Protein AF-A0AB39NUJ1-F1 (afdb_monomer_lite)

Secondary structure (DSSP, 8-state):
------EEEPP-EEEEETTEEEEEEEEEE-SSS-EEEEEEEEETTEEEEPPPEEE-TT-EEEEEEEEESS-TT--EEEEEEETTEEEEPPPBP-

Radius of gyration: 13.72 Å; chains: 1; bounding box: 46×18×30 Å

Organism: NCBI:txid3238626

Structure (mmCIF, N/CA/C/O backbone):
data_AF-A0AB39NUJ1-F1
#
_entry.id   AF-A0AB39NUJ1-F1
#
loop_
_atom_site.group_PDB
_atom_site.id
_atom_site.type_symbol
_atom_site.label_atom_id
_atom_site.label_alt_id
_atom_site.label_comp_id
_atom_site.label_asym_id
_atom_site.label_entity_id
_atom_site.label_seq_id
_atom_site.pdbx_PDB_ins_code
_atom_site.Cartn_x
_atom_site.Cartn_y
_atom_site.Cartn_z
_atom_site.occupancy
_atom_s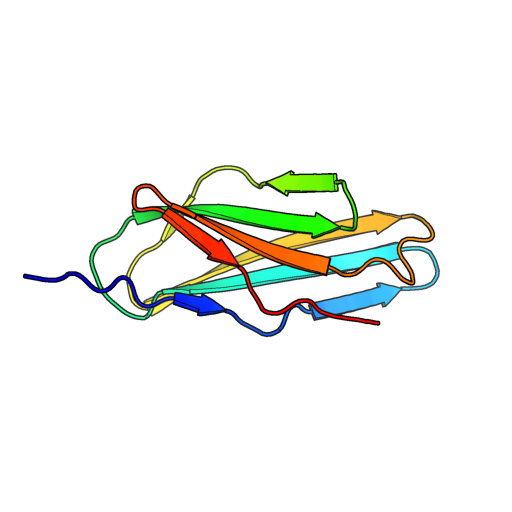ite.B_iso_or_equiv
_atom_site.auth_seq_id
_atom_site.auth_comp_id
_atom_site.auth_asym_id
_atom_site.auth_atom_id
_atom_site.pdbx_PDB_model_num
ATOM 1 N N . MET A 1 1 ? -27.355 0.236 8.575 1.00 32.12 1 MET A N 1
ATOM 2 C CA . MET A 1 1 ? -26.172 1.080 8.858 1.00 32.12 1 MET A CA 1
ATOM 3 C C . MET A 1 1 ? -25.096 0.749 7.830 1.00 32.12 1 MET A C 1
ATOM 5 O O . MET A 1 1 ? -24.446 -0.279 7.956 1.00 32.12 1 MET A O 1
ATOM 9 N N . HIS A 1 2 ? -24.963 1.547 6.767 1.00 34.22 2 HIS A N 1
ATOM 10 C CA . HIS A 1 2 ? -23.885 1.379 5.784 1.00 34.22 2 HIS A CA 1
ATOM 11 C C . HIS A 1 2 ? -22.597 1.947 6.406 1.00 34.22 2 HIS A C 1
ATOM 13 O O . HIS A 1 2 ? -22.412 3.161 6.443 1.00 34.22 2 HIS A O 1
ATOM 19 N N . LEU A 1 3 ? -21.733 1.094 6.969 1.00 36.19 3 LEU A N 1
ATOM 20 C CA . LEU A 1 3 ? -20.384 1.501 7.376 1.00 36.19 3 LEU A CA 1
ATOM 21 C C . LEU A 1 3 ? -19.545 1.702 6.109 1.00 36.19 3 LEU A C 1
ATOM 23 O O . LEU A 1 3 ? -18.814 0.810 5.683 1.00 36.19 3 LEU A O 1
ATOM 27 N N . SER A 1 4 ? -19.670 2.870 5.485 1.00 51.34 4 SER A N 1
ATOM 28 C CA . SER A 1 4 ? -18.805 3.272 4.379 1.00 51.34 4 SER A CA 1
ATOM 29 C C . SER A 1 4 ? -17.382 3.404 4.914 1.00 51.34 4 SER A C 1
ATOM 31 O O . SER A 1 4 ? -17.019 4.392 5.554 1.00 51.34 4 SER A O 1
ATOM 33 N N . VAL A 1 5 ? -16.571 2.365 4.717 1.00 57.25 5 VAL A N 1
ATOM 34 C CA . VAL A 1 5 ? -15.141 2.420 5.004 1.00 57.25 5 VAL A CA 1
ATOM 35 C C . VAL A 1 5 ? -14.518 3.361 3.977 1.00 57.25 5 VAL A C 1
ATOM 37 O O . VAL A 1 5 ? -14.170 2.960 2.871 1.00 57.25 5 VAL A O 1
ATOM 40 N N . GLN A 1 6 ? -14.431 4.639 4.337 1.00 64.44 6 GLN A N 1
ATOM 41 C CA . GLN A 1 6 ? -13.889 5.667 3.465 1.00 64.44 6 GLN A CA 1
ATOM 42 C C . GLN A 1 6 ? -12.361 5.585 3.484 1.00 64.44 6 GLN A C 1
ATOM 44 O O . GLN A 1 6 ? -11.705 5.910 4.482 1.00 64.44 6 GLN A O 1
ATOM 49 N N . TRP A 1 7 ? -11.805 5.139 2.365 1.00 65.06 7 TRP A N 1
ATOM 50 C CA . TRP A 1 7 ? -10.373 5.144 2.120 1.00 65.06 7 TRP A CA 1
ATOM 51 C C . TRP A 1 7 ? -10.003 6.345 1.274 1.00 65.06 7 TRP A C 1
ATOM 53 O O . TRP A 1 7 ? -10.628 6.618 0.250 1.00 65.06 7 TRP A O 1
ATOM 63 N N . ARG A 1 8 ? -8.957 7.049 1.691 1.00 70.69 8 ARG A N 1
ATOM 64 C CA . ARG A 1 8 ? -8.308 8.054 0.861 1.00 70.69 8 ARG A CA 1
ATOM 65 C C . ARG A 1 8 ? -6.991 7.484 0.350 1.00 70.69 8 ARG A C 1
ATOM 67 O O . ARG A 1 8 ? -6.051 7.382 1.146 1.00 70.69 8 ARG A O 1
ATOM 74 N N . PRO A 1 9 ? -6.923 7.076 -0.930 1.00 65.06 9 PRO A N 1
ATOM 75 C CA . PRO A 1 9 ? -5.645 6.768 -1.543 1.00 65.06 9 PRO A CA 1
ATOM 76 C C . PRO A 1 9 ? -4.821 8.058 -1.581 1.00 65.06 9 PRO A C 1
ATOM 78 O O . PRO A 1 9 ? -5.293 9.092 -2.058 1.00 65.06 9 PRO A O 1
ATOM 81 N N . ARG A 1 10 ? -3.606 8.024 -1.033 1.00 66.31 10 ARG A N 1
ATOM 82 C CA . ARG A 1 10 ? -2.611 9.061 -1.330 1.00 66.31 10 ARG A CA 1
ATOM 83 C C . ARG A 1 10 ? -2.108 8.834 -2.763 1.00 66.31 10 ARG A C 1
ATOM 85 O O . ARG A 1 10 ? -2.167 7.692 -3.231 1.00 66.31 10 ARG A O 1
ATOM 92 N N . PRO A 1 11 ? -1.624 9.879 -3.457 1.00 63.75 11 PRO A N 1
ATOM 93 C CA . PRO A 1 11 ? -0.917 9.690 -4.717 1.00 63.75 11 PRO A CA 1
ATOM 94 C C . PRO A 1 11 ? 0.175 8.642 -4.514 1.00 63.75 11 PRO A C 1
ATOM 96 O O . PRO A 1 11 ? 0.881 8.681 -3.506 1.00 63.75 11 PRO A O 1
ATOM 99 N N . LEU A 1 12 ? 0.264 7.677 -5.425 1.00 64.19 12 LEU A N 1
ATOM 100 C CA . LEU A 1 12 ? 1.341 6.702 -5.386 1.00 64.19 12 LEU A CA 1
ATOM 101 C C . LEU A 1 12 ? 2.650 7.448 -5.666 1.00 64.19 12 LEU A C 1
ATOM 103 O O . LEU A 1 12 ? 2.824 8.014 -6.743 1.00 64.19 12 LEU A O 1
ATOM 107 N N . GLU A 1 13 ? 3.548 7.477 -4.686 1.00 67.19 13 GLU A N 1
ATOM 108 C CA . GLU A 1 13 ? 4.832 8.158 -4.827 1.00 67.19 13 GLU A CA 1
ATOM 109 C C . GLU A 1 13 ? 5.858 7.166 -5.371 1.00 67.19 13 GLU A C 1
ATOM 111 O O . GLU A 1 13 ? 6.205 6.182 -4.708 1.00 67.19 13 GLU A O 1
ATOM 116 N N . VAL A 1 14 ? 6.324 7.427 -6.595 1.00 67.44 14 VAL A N 1
ATOM 117 C CA . VAL A 1 14 ? 7.379 6.658 -7.257 1.00 67.44 14 VAL A CA 1
ATOM 118 C C . VAL A 1 14 ? 8.639 7.515 -7.311 1.00 67.44 14 VAL A C 1
ATOM 120 O O . VAL A 1 14 ? 8.779 8.387 -8.166 1.00 67.44 14 VAL A O 1
ATOM 123 N N . VAL A 1 15 ? 9.560 7.292 -6.372 1.00 70.00 15 VAL A N 1
ATOM 124 C CA . VAL A 1 15 ? 10.806 8.071 -6.278 1.00 70.00 15 VAL A CA 1
ATOM 125 C C . VAL A 1 15 ? 11.956 7.283 -6.892 1.00 70.00 15 VAL A C 1
ATOM 127 O O . VAL A 1 15 ? 12.279 6.182 -6.438 1.00 70.00 15 VAL A O 1
ATOM 130 N N . ARG A 1 16 ? 12.605 7.868 -7.904 1.00 68.06 16 ARG A N 1
ATOM 131 C CA . ARG A 1 16 ? 13.815 7.315 -8.525 1.00 68.06 16 ARG A CA 1
ATOM 132 C C . ARG A 1 16 ? 15.054 7.682 -7.714 1.00 68.06 16 ARG A C 1
ATOM 134 O O . ARG A 1 16 ? 15.224 8.831 -7.317 1.00 68.06 16 ARG A O 1
ATOM 141 N N . ASN A 1 17 ? 15.967 6.734 -7.568 1.00 62.22 17 ASN A N 1
ATOM 142 C CA . ASN A 1 17 ? 17.334 6.986 -7.135 1.00 62.22 17 ASN A CA 1
ATOM 143 C C . ASN A 1 17 ? 18.295 6.123 -7.960 1.00 62.22 17 ASN A C 1
ATOM 145 O O . ASN A 1 17 ? 18.435 4.959 -7.618 1.00 62.22 17 ASN A O 1
ATOM 149 N N . ARG A 1 18 ? 18.900 6.694 -9.022 1.00 63.78 18 ARG A N 1
ATOM 150 C CA . ARG A 1 18 ? 19.911 6.184 -9.998 1.00 63.78 18 ARG A CA 1
ATOM 151 C C . ARG A 1 18 ? 19.885 4.703 -10.440 1.00 63.78 18 ARG A C 1
ATOM 153 O O . ARG A 1 18 ? 20.072 4.448 -11.619 1.00 63.78 18 ARG A O 1
ATOM 160 N N . THR A 1 19 ? 19.671 3.749 -9.547 1.00 68.00 19 THR A N 1
ATOM 161 C CA . THR A 1 19 ? 19.593 2.294 -9.764 1.00 68.00 19 THR A CA 1
ATOM 162 C C . THR A 1 19 ? 18.377 1.643 -9.089 1.00 68.00 19 THR A C 1
ATOM 164 O O . THR A 1 19 ? 18.184 0.431 -9.191 1.00 68.00 19 THR A O 1
ATOM 167 N N . SER A 1 20 ? 17.554 2.421 -8.381 1.00 69.44 20 SER A N 1
ATOM 168 C CA . SER A 1 20 ? 16.445 1.929 -7.576 1.00 69.44 20 SER A CA 1
ATOM 169 C C . SER A 1 20 ? 15.202 2.813 -7.668 1.00 69.44 20 SER A C 1
ATOM 171 O O . SER A 1 20 ? 15.280 4.040 -7.737 1.00 69.44 20 SER A O 1
ATOM 173 N N . THR A 1 21 ? 14.042 2.169 -7.648 1.00 75.69 21 THR A N 1
ATOM 174 C CA . THR A 1 21 ? 12.714 2.774 -7.657 1.00 75.69 21 THR A CA 1
ATOM 175 C C . THR A 1 21 ? 12.038 2.483 -6.324 1.00 75.69 21 THR A C 1
ATOM 177 O O . THR A 1 21 ? 11.881 1.325 -5.938 1.00 75.69 21 THR A O 1
ATOM 180 N N . ASN A 1 22 ? 11.631 3.529 -5.611 1.00 78.88 22 ASN A N 1
ATOM 181 C CA . ASN A 1 22 ? 10.819 3.399 -4.408 1.00 78.88 22 ASN A CA 1
ATOM 182 C C . ASN A 1 22 ? 9.353 3.530 -4.787 1.00 78.88 22 ASN A C 1
ATOM 184 O O . ASN A 1 22 ? 8.947 4.584 -5.263 1.00 78.88 22 ASN A O 1
ATOM 188 N N . ILE A 1 23 ? 8.575 2.478 -4.561 1.00 78.94 23 ILE A N 1
ATOM 189 C CA . ILE A 1 23 ? 7.124 2.483 -4.745 1.00 78.94 23 ILE A CA 1
ATOM 190 C C . ILE A 1 23 ? 6.510 2.643 -3.362 1.00 78.94 23 ILE A C 1
ATOM 192 O O . ILE A 1 23 ? 6.691 1.770 -2.514 1.00 78.94 23 ILE A O 1
ATOM 196 N N . THR A 1 24 ? 5.801 3.739 -3.121 1.00 81.88 24 THR A N 1
ATOM 197 C CA . THR A 1 24 ? 5.183 4.024 -1.822 1.00 81.88 24 THR A CA 1
ATOM 198 C C . THR A 1 24 ? 3.674 4.027 -1.957 1.00 81.88 24 THR A C 1
ATOM 200 O O . THR A 1 24 ? 3.101 4.887 -2.618 1.00 81.88 24 THR A O 1
ATOM 203 N N . THR A 1 25 ? 3.019 3.057 -1.320 1.00 82.62 25 THR A N 1
ATOM 204 C CA . THR A 1 25 ? 1.558 2.962 -1.288 1.00 82.62 25 THR A CA 1
ATOM 205 C C . THR A 1 25 ? 1.042 3.332 0.089 1.00 82.62 25 THR A C 1
ATOM 207 O O . THR A 1 25 ? 1.309 2.620 1.059 1.00 82.62 25 THR A O 1
ATOM 210 N N . ASN A 1 26 ? 0.248 4.400 0.160 1.00 83.31 26 ASN A N 1
ATOM 211 C CA . ASN A 1 26 ? -0.305 4.912 1.408 1.00 83.31 26 ASN A CA 1
ATOM 212 C C . ASN A 1 26 ? -1.824 5.057 1.328 1.00 83.31 26 ASN A C 1
ATOM 214 O O . ASN A 1 26 ? -2.365 5.686 0.418 1.00 83.31 26 ASN A O 1
ATOM 218 N N . TYR A 1 27 ? -2.499 4.534 2.348 1.00 82.25 27 TYR A N 1
ATOM 219 C CA . TYR A 1 27 ? -3.937 4.662 2.520 1.00 82.25 27 TYR A CA 1
ATOM 220 C C . TYR A 1 27 ? -4.254 5.269 3.878 1.00 82.25 27 TYR A C 1
ATOM 222 O O . TYR A 1 27 ? -3.757 4.836 4.924 1.00 82.25 27 TYR A O 1
ATOM 230 N N . SER A 1 28 ? -5.117 6.275 3.851 1.00 84.19 28 SER A N 1
ATOM 231 C CA . SER A 1 28 ? -5.673 6.888 5.050 1.00 84.19 28 SER A CA 1
ATOM 232 C C . SER A 1 28 ? -7.101 6.399 5.247 1.00 84.19 28 SER A C 1
ATOM 234 O O . SER A 1 28 ? -7.914 6.449 4.320 1.00 84.19 28 SER A O 1
ATOM 236 N N . LYS A 1 29 ? -7.415 5.946 6.459 1.00 83.00 29 LYS A N 1
ATOM 237 C CA . LYS A 1 29 ? -8.776 5.587 6.856 1.00 83.00 29 LYS A CA 1
ATOM 238 C C . LYS A 1 29 ? -9.399 6.779 7.563 1.00 83.00 29 LYS A C 1
ATOM 240 O O . LYS A 1 29 ? -8.903 7.190 8.605 1.00 83.00 29 LYS A O 1
ATOM 245 N N . THR A 1 30 ? -10.473 7.341 7.019 1.00 81.75 30 THR A N 1
ATOM 246 C CA . THR A 1 30 ? -11.095 8.552 7.589 1.00 81.75 30 THR A CA 1
ATOM 247 C C . THR A 1 30 ? -12.352 8.269 8.414 1.00 81.75 30 THR A C 1
ATOM 249 O O . THR A 1 30 ? -12.893 9.195 9.006 1.00 81.75 30 THR A O 1
ATOM 252 N N . GLY A 1 31 ? -12.826 7.017 8.464 1.00 79.31 31 GLY A N 1
ATOM 253 C CA . GLY A 1 31 ? -14.029 6.643 9.215 1.00 79.31 31 GLY A CA 1
ATOM 254 C C . GLY A 1 31 ? -14.204 5.136 9.442 1.00 79.31 31 GLY A C 1
ATOM 255 O O . GLY A 1 31 ? -13.544 4.306 8.804 1.00 79.31 31 GLY A O 1
ATOM 256 N N . GLY A 1 32 ? -15.128 4.788 10.344 1.00 80.69 32 GLY A N 1
ATOM 257 C CA . GLY A 1 32 ? -15.538 3.416 10.683 1.00 80.69 32 GLY A CA 1
ATOM 258 C C . GLY A 1 32 ? -14.636 2.694 11.695 1.00 80.69 32 GLY A C 1
ATOM 259 O O . GLY A 1 32 ? -13.640 3.240 12.163 1.00 80.69 32 GLY A O 1
ATOM 260 N N . SER A 1 33 ? -14.973 1.442 12.015 1.00 82.81 33 SER A N 1
ATOM 261 C CA . SER A 1 33 ? -14.239 0.614 12.988 1.00 82.81 33 SER A CA 1
ATOM 262 C C . SER A 1 33 ? -12.832 0.236 12.520 1.00 82.81 33 SER A C 1
ATOM 264 O O . SER A 1 33 ? -12.555 0.215 11.316 1.00 82.81 33 SER A O 1
ATOM 266 N N . THR A 1 34 ? -11.954 -0.096 13.471 1.00 84.94 34 THR A N 1
ATOM 267 C CA . THR A 1 34 ? -10.631 -0.674 13.199 1.00 84.94 34 THR A CA 1
ATOM 268 C C . THR A 1 34 ? -10.767 -1.951 12.378 1.00 84.94 34 THR A C 1
ATOM 270 O O . THR A 1 34 ? -11.561 -2.826 12.712 1.00 84.94 34 THR A O 1
ATOM 273 N N . VAL A 1 35 ? -9.986 -2.054 11.305 1.00 85.44 35 VAL A N 1
ATOM 274 C CA . VAL A 1 35 ? -9.974 -3.222 10.415 1.00 85.44 35 VAL A CA 1
ATOM 275 C C . VAL A 1 35 ? -8.545 -3.684 10.169 1.00 85.44 35 VAL A C 1
ATOM 277 O O . VAL A 1 35 ? -7.617 -2.874 10.163 1.00 85.44 35 VAL A O 1
ATOM 280 N N . SER A 1 36 ? -8.370 -4.983 9.939 1.00 88.75 36 SER A N 1
ATOM 281 C CA . SER A 1 36 ? -7.108 -5.530 9.443 1.00 88.75 36 SER A CA 1
ATOM 282 C C . SER A 1 36 ? -7.060 -5.420 7.926 1.00 88.75 36 SER A C 1
ATOM 284 O O . SER A 1 36 ? -7.969 -5.869 7.222 1.00 88.75 36 SER A O 1
ATOM 286 N N . VAL A 1 37 ? -5.996 -4.801 7.430 1.00 87.88 37 VAL A N 1
ATOM 287 C CA . VAL A 1 37 ? -5.771 -4.549 6.008 1.00 87.88 37 VAL A CA 1
ATOM 288 C C . VAL A 1 37 ? -4.341 -4.901 5.638 1.00 87.88 37 VAL A C 1
ATOM 290 O O . VAL A 1 37 ? -3.464 -4.954 6.495 1.00 87.88 37 VAL A O 1
ATOM 293 N N . ARG A 1 38 ? -4.087 -5.106 4.354 1.00 90.94 38 ARG A N 1
ATOM 294 C CA . ARG A 1 38 ? -2.739 -5.167 3.788 1.00 90.94 38 A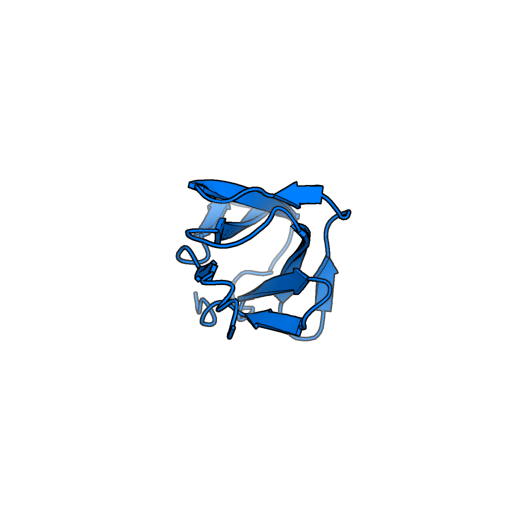RG A CA 1
ATOM 295 C C . ARG A 1 38 ? -2.664 -4.221 2.606 1.00 90.94 38 ARG A C 1
ATOM 297 O O . ARG A 1 38 ? -3.633 -4.092 1.856 1.00 90.94 38 ARG A O 1
ATOM 304 N N . VAL A 1 39 ? -1.520 -3.571 2.440 1.00 89.25 39 VAL A N 1
ATOM 305 C CA . VAL A 1 39 ? -1.257 -2.760 1.250 1.00 89.25 39 VAL A CA 1
ATOM 306 C C . VAL A 1 39 ? -0.352 -3.523 0.311 1.00 89.25 39 VAL A C 1
ATOM 308 O O . VAL A 1 39 ? 0.430 -4.369 0.729 1.00 89.25 39 VAL A O 1
ATOM 311 N N . GLY A 1 40 ? -0.458 -3.237 -0.967 1.00 87.75 40 GLY A N 1
ATOM 312 C CA . GLY A 1 40 ? 0.393 -3.804 -1.987 1.00 87.75 40 GLY A CA 1
ATOM 313 C C . GLY A 1 40 ? 0.589 -2.822 -3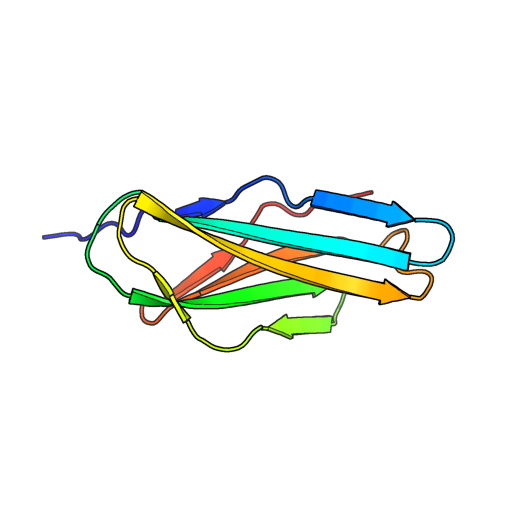.116 1.00 87.75 40 GLY A C 1
ATOM 314 O O . GLY A 1 40 ? 0.029 -1.729 -3.107 1.00 87.75 40 GLY A O 1
ATOM 315 N N . TYR A 1 41 ? 1.356 -3.242 -4.102 1.00 85.19 41 TYR A N 1
ATOM 316 C CA . TYR A 1 41 ? 1.446 -2.550 -5.370 1.00 85.19 41 TYR A CA 1
ATOM 317 C C . TYR A 1 41 ? 1.383 -3.574 -6.504 1.00 85.19 41 TYR A C 1
ATOM 319 O O . TYR A 1 41 ? 1.907 -4.686 -6.393 1.00 85.19 41 TYR A O 1
ATOM 327 N N . GLY A 1 42 ? 0.714 -3.193 -7.584 1.00 84.50 42 GLY A N 1
ATOM 328 C CA . GLY A 1 42 ? 0.813 -3.826 -8.889 1.00 84.50 42 GLY A CA 1
ATOM 329 C C . GLY A 1 42 ? 1.866 -3.100 -9.718 1.00 84.50 42 GLY A C 1
ATOM 330 O O . GLY A 1 42 ? 1.926 -1.873 -9.678 1.00 84.50 42 GLY A O 1
ATOM 331 N N . LEU A 1 43 ? 2.698 -3.847 -10.434 1.00 79.44 43 LEU A N 1
ATOM 332 C CA . LEU A 1 43 ? 3.738 -3.358 -11.333 1.00 79.44 43 LEU A CA 1
ATOM 333 C C . LEU A 1 43 ? 3.729 -4.246 -12.581 1.00 79.44 43 LEU A C 1
ATOM 335 O O . LEU A 1 43 ? 4.234 -5.372 -12.553 1.00 79.44 43 LEU A O 1
ATOM 339 N N . GLY A 1 44 ? 3.083 -3.776 -13.650 1.00 77.12 44 GLY A N 1
ATOM 340 C CA . GLY A 1 44 ? 2.794 -4.620 -14.813 1.00 77.12 44 GLY A CA 1
ATOM 341 C C . GLY A 1 44 ? 1.959 -5.849 -14.421 1.00 77.12 44 GLY A C 1
ATOM 342 O O . GLY A 1 44 ? 0.857 -5.708 -13.898 1.00 77.12 44 GLY A O 1
ATOM 343 N N . SER A 1 45 ? 2.492 -7.054 -14.640 1.00 72.94 45 SER A N 1
ATOM 344 C CA . SER A 1 45 ? 1.857 -8.333 -14.270 1.00 72.94 45 SER A CA 1
ATOM 345 C C . SER A 1 45 ? 2.163 -8.805 -12.841 1.00 72.94 45 SER A C 1
ATOM 347 O O . SER A 1 45 ? 1.575 -9.780 -12.374 1.00 72.94 45 SER A O 1
ATOM 349 N N . SER A 1 46 ? 3.076 -8.139 -12.128 1.00 80.50 46 SER A N 1
ATOM 350 C CA . SER A 1 46 ? 3.473 -8.534 -10.775 1.00 80.50 46 SER A CA 1
ATOM 351 C C . SER A 1 46 ? 2.680 -7.774 -9.723 1.00 80.50 46 SER A C 1
ATOM 353 O O . SER A 1 46 ? 2.650 -6.548 -9.728 1.00 80.50 46 SER A O 1
ATOM 355 N N . THR A 1 47 ? 2.093 -8.496 -8.771 1.00 86.12 47 THR A N 1
ATOM 356 C CA . THR A 1 47 ? 1.438 -7.905 -7.601 1.00 86.12 47 THR A CA 1
ATOM 357 C C . THR A 1 47 ? 2.141 -8.357 -6.332 1.00 86.12 47 THR A C 1
ATOM 359 O O . THR A 1 47 ? 2.308 -9.552 -6.102 1.00 86.12 47 THR A O 1
ATOM 362 N N . VAL A 1 48 ? 2.536 -7.405 -5.489 1.00 87.12 48 VAL A N 1
ATOM 363 C CA . VAL A 1 48 ? 3.194 -7.687 -4.209 1.00 87.12 48 VAL A CA 1
ATOM 364 C C . VAL A 1 48 ? 2.398 -7.047 -3.088 1.00 87.12 48 VAL A C 1
ATOM 366 O O . VAL A 1 48 ? 2.149 -5.845 -3.108 1.00 87.12 48 VAL A O 1
ATOM 369 N N . TYR A 1 49 ? 2.038 -7.848 -2.088 1.00 88.56 49 TYR A N 1
ATOM 370 C CA . TYR A 1 49 ? 1.362 -7.391 -0.877 1.00 88.56 49 TYR A CA 1
ATOM 371 C C . TYR A 1 49 ? 2.299 -7.407 0.332 1.00 88.56 49 TYR A C 1
ATOM 373 O O . TYR A 1 49 ? 3.219 -8.218 0.429 1.00 88.56 49 TYR A O 1
ATOM 381 N N . SER A 1 50 ? 2.040 -6.511 1.278 1.00 88.94 50 SER A N 1
ATOM 382 C CA . SER A 1 50 ? 2.615 -6.528 2.614 1.00 88.94 50 SER A CA 1
ATOM 383 C C . SER A 1 50 ? 1.920 -7.558 3.504 1.00 88.94 50 SER A C 1
ATOM 385 O O . SER A 1 50 ? 0.866 -8.105 3.171 1.00 88.94 50 SER A O 1
ATOM 387 N N . SER A 1 51 ? 2.471 -7.745 4.703 1.00 89.44 51 SER A N 1
ATOM 388 C CA . SER A 1 51 ? 1.742 -8.356 5.809 1.00 89.44 51 SER A CA 1
ATOM 389 C C . SER A 1 51 ? 0.479 -7.559 6.154 1.00 89.44 51 SER A C 1
ATOM 391 O O . SER A 1 51 ? 0.377 -6.359 5.864 1.00 89.44 51 SER A O 1
ATOM 393 N N . TYR A 1 52 ? -0.478 -8.240 6.782 1.00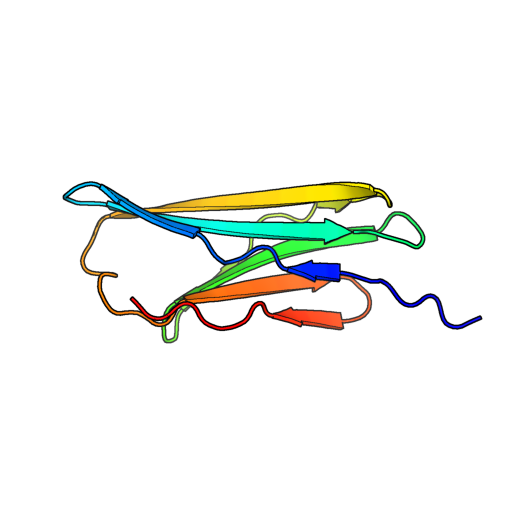 88.44 52 TYR A N 1
ATOM 394 C CA . TYR A 1 52 ? -1.647 -7.595 7.364 1.00 88.44 52 TYR A CA 1
ATOM 395 C C . TYR A 1 52 ? -1.248 -6.741 8.569 1.00 88.44 52 TYR A C 1
ATOM 397 O O . TYR A 1 52 ? -0.379 -7.107 9.358 1.00 88.44 52 TYR A O 1
ATOM 405 N N . PHE A 1 53 ? -1.921 -5.611 8.725 1.00 88.69 53 PHE A N 1
ATOM 406 C CA . PHE A 1 53 ? -1.818 -4.729 9.874 1.00 88.69 53 PHE A CA 1
ATOM 407 C C . PHE A 1 53 ? -3.185 -4.128 10.196 1.00 88.69 53 PHE A C 1
ATOM 409 O O . PHE A 1 53 ? -4.043 -3.963 9.328 1.00 88.69 53 PHE A O 1
ATOM 416 N N . SER A 1 54 ? -3.386 -3.780 11.461 1.00 89.06 54 SER A N 1
ATOM 417 C CA . SER A 1 54 ? -4.612 -3.128 11.916 1.00 89.06 54 SER A CA 1
ATOM 418 C C . SER A 1 54 ? -4.525 -1.618 11.709 1.00 89.06 54 SER A C 1
ATOM 420 O O . SER A 1 54 ? -3.501 -0.996 12.008 1.00 89.06 54 SER A O 1
ATOM 422 N N . ILE A 1 55 ? -5.602 -1.023 11.201 1.00 85.62 55 ILE A N 1
ATOM 423 C CA . ILE A 1 55 ? -5.717 0.423 11.012 1.00 85.62 55 ILE A CA 1
ATOM 424 C C . ILE A 1 55 ? -7.053 0.932 11.554 1.00 85.62 55 ILE A C 1
ATOM 426 O O . ILE A 1 55 ? -8.129 0.445 11.189 1.00 85.62 55 ILE A O 1
ATOM 430 N N . ALA A 1 56 ? -6.967 1.912 12.450 1.00 86.62 56 ALA A N 1
ATOM 431 C CA . ALA A 1 56 ? -8.114 2.591 13.040 1.00 86.62 56 ALA A CA 1
ATOM 432 C C . ALA A 1 56 ? -8.542 3.815 12.210 1.00 86.62 56 ALA A C 1
ATOM 434 O O . ALA A 1 56 ? -7.817 4.273 11.324 1.00 86.62 56 ALA A O 1
ATOM 435 N N . SER A 1 57 ? -9.725 4.360 12.500 1.00 85.19 57 SER A N 1
ATOM 436 C CA . SER A 1 57 ? -10.151 5.646 11.932 1.00 85.19 57 SER A CA 1
ATOM 437 C C . SER A 1 57 ? -9.161 6.764 12.285 1.00 85.19 57 SER A C 1
ATOM 439 O O . SER A 1 57 ? -8.648 6.813 13.399 1.00 85.19 57 SER A O 1
ATOM 441 N N . GLY A 1 58 ? -8.872 7.646 11.330 1.00 84.19 58 GLY A N 1
ATOM 442 C CA . GLY A 1 58 ? -7.898 8.734 11.453 1.00 84.19 58 GLY A CA 1
AT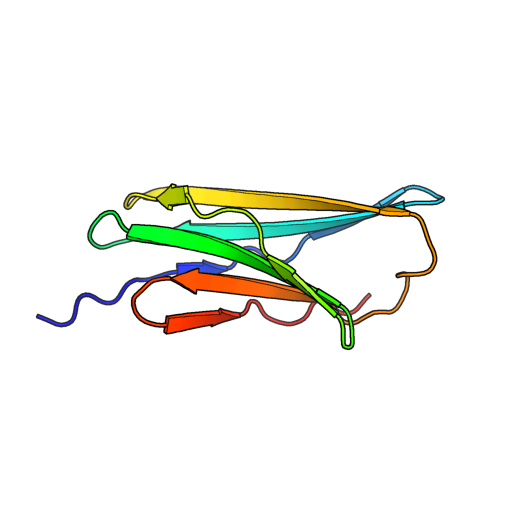OM 443 C C . GLY A 1 58 ? -6.447 8.309 11.214 1.00 84.19 58 GLY A C 1
ATOM 444 O O . GLY A 1 58 ? -5.573 9.165 11.087 1.00 84.19 58 GLY A O 1
ATOM 445 N N . GLN A 1 59 ? -6.163 7.008 11.107 1.00 86.25 59 GLN A N 1
ATOM 446 C CA . GLN A 1 59 ? -4.807 6.534 10.863 1.00 86.25 59 GLN A CA 1
ATOM 447 C C . GLN A 1 59 ? -4.481 6.465 9.373 1.00 86.25 59 GLN A C 1
ATOM 449 O O . GLN A 1 59 ? -5.319 6.175 8.517 1.00 86.25 59 GLN A O 1
ATOM 454 N N . THR A 1 60 ? -3.205 6.697 9.078 1.00 86.19 60 THR A N 1
ATOM 455 C CA . THR A 1 60 ? -2.615 6.447 7.765 1.00 86.19 60 THR A CA 1
ATOM 456 C C . THR A 1 60 ? -1.608 5.326 7.903 1.00 86.19 60 THR A C 1
ATOM 458 O O . THR A 1 60 ? -0.758 5.349 8.795 1.00 86.19 60 THR A O 1
ATOM 461 N N . LYS A 1 61 ? -1.707 4.337 7.023 1.00 86.31 61 LYS A N 1
ATOM 462 C CA . LYS A 1 61 ? -0.731 3.260 6.922 1.00 86.31 61 LYS A CA 1
ATOM 463 C C . LYS A 1 61 ? -0.329 3.107 5.470 1.00 86.31 61 LYS A C 1
ATOM 465 O O . LYS A 1 61 ? -1.134 3.273 4.556 1.00 86.31 61 LYS A O 1
ATOM 470 N N . GLY A 1 62 ? 0.934 2.793 5.277 1.00 85.06 62 GLY A N 1
ATOM 471 C CA . GLY A 1 62 ? 1.494 2.580 3.967 1.00 85.06 62 GLY A CA 1
ATOM 472 C C . GLY A 1 62 ? 2.754 1.755 4.057 1.00 85.06 62 GLY A C 1
ATOM 473 O O . GLY A 1 62 ? 3.258 1.468 5.147 1.00 85.06 62 GLY A O 1
ATOM 474 N N . LYS A 1 63 ? 3.238 1.352 2.895 1.00 86.75 63 LYS A N 1
ATOM 475 C CA . LYS A 1 63 ? 4.471 0.598 2.763 1.00 86.75 63 LYS A CA 1
ATOM 476 C C . LYS A 1 63 ? 5.233 1.144 1.570 1.00 86.75 63 LYS A C 1
ATOM 478 O O . LYS A 1 63 ? 4.643 1.469 0.541 1.00 86.75 63 LYS A O 1
ATOM 483 N N . THR A 1 64 ? 6.542 1.218 1.746 1.00 84.38 64 THR A N 1
ATOM 484 C CA . THR A 1 64 ? 7.480 1.543 0.682 1.00 84.38 64 THR A CA 1
ATOM 485 C C . THR A 1 64 ? 8.251 0.289 0.321 1.00 84.38 64 THR A C 1
ATOM 487 O O . THR A 1 64 ? 8.736 -0.430 1.201 1.00 84.38 64 THR A O 1
ATOM 490 N N . TRP A 1 65 ? 8.353 0.026 -0.974 1.00 83.69 65 TRP A N 1
ATOM 491 C CA . TRP A 1 65 ? 9.170 -1.041 -1.527 1.00 83.69 65 TRP A CA 1
ATOM 492 C C . TRP A 1 65 ? 10.286 -0.432 -2.351 1.00 83.69 65 TRP A C 1
ATOM 494 O O . TRP A 1 65 ? 10.036 0.386 -3.231 1.00 83.69 65 TRP A O 1
ATOM 504 N N . ASN A 1 66 ? 11.510 -0.864 -2.069 1.00 82.81 66 ASN A N 1
ATOM 505 C CA . ASN A 1 66 ? 12.674 -0.510 -2.856 1.00 82.81 66 ASN A CA 1
ATOM 506 C C . ASN A 1 66 ? 12.898 -1.587 -3.925 1.00 82.81 66 ASN A C 1
ATOM 508 O O . ASN A 1 66 ? 13.017 -2.771 -3.601 1.00 82.81 66 ASN A O 1
ATOM 512 N N . LYS A 1 67 ? 12.903 -1.188 -5.195 1.00 75.06 67 LYS A N 1
ATOM 513 C CA . LYS A 1 67 ? 13.109 -2.073 -6.340 1.00 75.06 67 LYS A CA 1
ATOM 514 C C . LYS A 1 67 ? 14.308 -1.620 -7.147 1.00 75.06 67 LYS A C 1
ATOM 516 O O . LYS A 1 67 ? 14.261 -0.587 -7.802 1.00 75.06 67 LYS A O 1
ATOM 521 N N . THR A 1 68 ? 15.364 -2.417 -7.117 1.00 68.81 68 THR A N 1
ATOM 522 C CA . THR A 1 68 ? 16.554 -2.251 -7.950 1.00 68.81 68 THR A CA 1
ATOM 523 C C . THR A 1 68 ? 16.321 -2.858 -9.338 1.00 68.81 68 THR A C 1
ATOM 525 O O . THR A 1 68 ? 15.909 -4.013 -9.436 1.00 68.81 68 THR A O 1
ATOM 528 N N . GLY A 1 69 ? 16.537 -2.076 -10.403 1.00 64.88 69 GLY A N 1
ATOM 529 C CA . GLY A 1 69 ? 16.346 -2.486 -11.809 1.00 64.88 69 GLY A CA 1
ATOM 530 C C . GLY A 1 69 ? 15.498 -1.521 -12.657 1.00 64.88 69 GLY A C 1
ATOM 531 O O . GLY A 1 69 ? 14.961 -0.539 -12.140 1.00 64.88 69 GLY A O 1
ATOM 532 N N . ASP A 1 70 ? 15.358 -1.822 -13.955 1.00 59.62 70 ASP A N 1
ATOM 533 C CA . ASP A 1 70 ? 14.614 -1.045 -14.969 1.00 59.62 70 ASP A CA 1
ATOM 534 C C . ASP A 1 70 ? 13.084 -1.151 -14.833 1.00 59.62 70 ASP A C 1
ATOM 536 O O . ASP A 1 70 ? 12.350 -1.459 -15.768 1.00 59.62 70 ASP A O 1
ATOM 540 N N . TYR A 1 71 ? 12.555 -0.825 -13.656 1.00 63.69 71 TYR A N 1
ATOM 541 C CA . TYR A 1 71 ? 11.110 -0.649 -13.451 1.00 63.69 71 TYR A CA 1
ATOM 542 C C . TYR A 1 71 ? 10.613 0.733 -13.923 1.00 63.69 71 TYR A C 1
ATOM 544 O O . TYR A 1 71 ? 9.507 1.153 -13.589 1.00 63.69 71 TYR A O 1
ATOM 552 N N . TYR A 1 72 ? 11.446 1.417 -14.719 1.00 53.41 72 TYR A N 1
ATOM 553 C CA . TYR A 1 72 ? 11.378 2.816 -15.143 1.00 53.41 72 TYR A CA 1
ATOM 554 C C . TYR A 1 72 ? 10.057 3.209 -15.818 1.00 53.41 72 TYR A C 1
ATOM 556 O O . TYR A 1 72 ? 9.644 4.351 -15.644 1.00 53.41 72 TYR A O 1
ATOM 564 N N . CYS A 1 73 ? 9.379 2.266 -16.493 1.00 56.97 73 CYS A N 1
ATOM 565 C CA . CYS A 1 73 ? 8.128 2.510 -17.227 1.00 56.97 73 CYS A CA 1
ATOM 566 C C . CYS A 1 73 ? 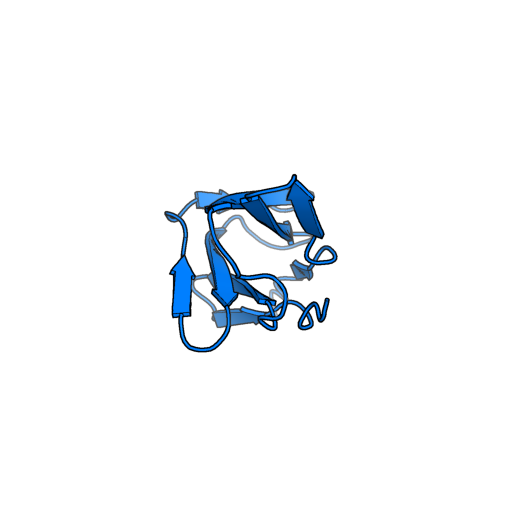6.945 1.608 -16.866 1.00 56.97 73 CYS A C 1
ATOM 568 O O . CYS A 1 73 ? 5.976 1.502 -17.617 1.00 56.97 73 CYS A O 1
ATOM 570 N N . SER A 1 74 ? 7.007 0.917 -15.731 1.00 64.00 74 SER A N 1
ATOM 571 C CA . SER A 1 74 ? 5.896 0.055 -15.338 1.00 64.00 74 SER A CA 1
ATOM 572 C C . SER A 1 74 ? 4.796 0.880 -14.677 1.00 64.00 74 SER A C 1
ATOM 574 O O . SER A 1 74 ? 5.020 1.497 -13.636 1.00 64.00 74 SER A O 1
ATOM 576 N N . SER A 1 75 ? 3.594 0.858 -15.258 1.00 69.81 75 SER A N 1
ATOM 577 C CA . SER A 1 75 ? 2.383 1.371 -14.618 1.00 69.81 75 SER A CA 1
ATOM 578 C C . SER A 1 75 ? 2.261 0.730 -13.243 1.00 69.81 75 SER A C 1
ATOM 580 O O . SER A 1 75 ? 2.170 -0.497 -13.114 1.00 69.81 75 SER A O 1
ATOM 582 N N . SER A 1 76 ? 2.304 1.568 -12.213 1.00 75.50 76 SER A N 1
ATOM 583 C CA . SER A 1 76 ? 2.249 1.111 -10.834 1.00 75.50 76 SER A CA 1
ATOM 584 C C . SER A 1 76 ? 0.917 1.502 -10.219 1.00 75.50 76 SER A C 1
ATOM 586 O O . SER A 1 76 ? 0.417 2.607 -10.412 1.00 75.50 76 SER A O 1
ATOM 588 N N . THR A 1 77 ? 0.289 0.559 -9.528 1.00 84.25 77 THR A N 1
ATOM 589 C CA . THR A 1 77 ? -1.031 0.751 -8.920 1.00 84.25 77 THR A CA 1
ATOM 590 C C . THR A 1 77 ? -0.940 0.352 -7.464 1.00 84.25 77 THR A C 1
ATOM 592 O O . THR A 1 77 ? -0.627 -0.797 -7.169 1.00 84.25 77 THR A O 1
ATOM 595 N N . GLY A 1 78 ? -1.204 1.271 -6.542 1.00 84.50 78 GLY A N 1
ATOM 596 C CA . GLY A 1 78 ? -1.330 0.926 -5.135 1.00 84.50 78 GLY A CA 1
ATOM 597 C C . GLY A 1 78 ? -2.577 0.074 -4.920 1.00 84.50 78 GLY A C 1
ATOM 598 O O . GLY A 1 78 ? -3.622 0.310 -5.527 1.00 84.50 78 GLY A O 1
ATOM 599 N N . LEU A 1 79 ? -2.461 -0.940 -4.074 1.00 87.19 79 LEU A N 1
ATOM 600 C CA . LEU A 1 79 ? -3.528 -1.876 -3.751 1.00 87.19 79 LEU A CA 1
ATOM 601 C C . LEU A 1 79 ? -3.753 -1.863 -2.243 1.00 87.19 79 LEU A C 1
ATOM 603 O O . LEU A 1 79 ? -2.808 -1.871 -1.457 1.00 87.19 79 LEU A O 1
ATOM 607 N N . LEU A 1 80 ? -5.008 -1.909 -1.831 1.00 87.69 80 LEU A N 1
ATOM 608 C CA . LEU A 1 80 ? -5.422 -2.092 -0.451 1.00 87.69 80 LEU A CA 1
ATOM 609 C C . LEU A 1 80 ? -6.405 -3.245 -0.408 1.00 87.69 80 LEU A C 1
ATOM 611 O O . LEU A 1 80 ? -7.464 -3.186 -1.021 1.00 87.69 80 LEU A O 1
ATOM 615 N N . ASN A 1 81 ? -6.083 -4.274 0.357 1.00 88.31 81 ASN A N 1
ATOM 616 C CA . ASN A 1 81 ? -6.977 -5.394 0.581 1.00 88.31 81 ASN A CA 1
ATOM 617 C C . ASN A 1 81 ? -7.397 -5.414 2.051 1.00 88.31 81 ASN A C 1
ATOM 619 O O . ASN A 1 81 ? -6.556 -5.364 2.950 1.00 88.31 81 ASN A O 1
ATOM 623 N N . TYR A 1 82 ? -8.702 -5.465 2.288 1.00 85.81 82 TYR A N 1
ATOM 624 C CA . TYR A 1 82 ? -9.307 -5.537 3.613 1.00 85.81 82 TYR A CA 1
ATOM 625 C C . TYR A 1 82 ? -10.441 -6.566 3.596 1.00 85.81 82 TYR A C 1
ATOM 627 O O . TYR A 1 82 ? -10.882 -6.991 2.534 1.00 85.81 82 TYR A O 1
ATOM 635 N N . SER A 1 83 ? -10.925 -6.969 4.772 1.00 80.12 83 SER A N 1
ATOM 636 C CA . SER A 1 83 ? -11.948 -8.026 4.888 1.00 80.12 83 SER A CA 1
ATOM 637 C C . SER A 1 83 ? -13.207 -7.777 4.032 1.00 80.12 83 SER A C 1
ATOM 639 O O . SER A 1 83 ? -13.802 -8.711 3.512 1.00 80.12 83 SER A O 1
ATOM 641 N N . GLY A 1 84 ? -13.583 -6.509 3.829 1.00 76.88 84 GLY A N 1
ATOM 642 C CA . GLY A 1 84 ? -14.767 -6.130 3.054 1.00 76.88 84 GLY A CA 1
ATOM 643 C C . GLY A 1 84 ? -14.524 -5.836 1.571 1.00 76.88 84 GLY A C 1
ATOM 644 O O . GLY A 1 84 ? -15.453 -5.366 0.922 1.00 76.88 84 GLY A O 1
ATOM 645 N N . GLY A 1 85 ? -13.309 -6.036 1.042 1.00 81.81 85 GLY A N 1
ATOM 646 C CA . GLY A 1 85 ? -13.026 -5.827 -0.379 1.00 81.81 85 GLY A CA 1
ATOM 647 C C . GLY A 1 85 ? -11.601 -5.381 -0.706 1.00 81.81 85 GLY A C 1
ATOM 648 O O . GLY A 1 85 ? -10.663 -5.486 0.090 1.00 81.81 85 GLY A O 1
ATOM 649 N N . THR A 1 86 ? -11.441 -4.853 -1.916 1.00 83.44 86 THR A N 1
ATOM 650 C CA . THR A 1 86 ? -10.153 -4.378 -2.428 1.00 83.44 86 THR A CA 1
ATOM 651 C C . THR A 1 86 ? -10.324 -2.980 -3.006 1.00 83.44 86 THR A C 1
ATOM 653 O O . THR A 1 86 ? -11.257 -2.737 -3.763 1.00 83.44 86 THR A O 1
ATOM 656 N N . PHE A 1 87 ? -9.430 -2.064 -2.648 1.00 83.00 87 PHE A N 1
ATOM 657 C CA . PHE A 1 87 ? -9.344 -0.721 -3.210 1.00 83.00 87 PHE A CA 1
ATOM 658 C C . PHE A 1 87 ? -8.036 -0.572 -3.972 1.00 83.00 87 PHE A C 1
ATOM 660 O O . PHE A 1 87 ? -7.011 -1.121 -3.575 1.00 83.00 87 PHE A O 1
ATOM 667 N N . GLN A 1 88 ? -8.060 0.202 -5.048 1.00 81.81 88 GLN A N 1
ATOM 668 C CA . GLN A 1 88 ? -6.887 0.482 -5.869 1.00 81.81 88 GLN A CA 1
ATOM 669 C C . GLN A 1 88 ? -6.684 1.995 -5.918 1.00 81.81 88 GLN A C 1
ATOM 671 O O . GLN A 1 88 ? -7.657 2.750 -5.947 1.00 81.81 88 GLN A O 1
ATOM 676 N N . THR A 1 89 ? -5.437 2.458 -5.853 1.00 76.06 89 THR A N 1
ATOM 677 C CA . THR A 1 89 ? -5.139 3.851 -6.201 1.00 76.06 89 THR A CA 1
ATOM 678 C C . THR A 1 89 ? -5.267 4.014 -7.717 1.00 76.06 89 THR A C 1
ATOM 680 O O . THR A 1 89 ? -5.157 3.026 -8.444 1.00 76.06 89 THR A O 1
ATOM 683 N N . PRO A 1 90 ? -5.441 5.239 -8.231 1.00 69.38 90 PRO A N 1
ATOM 684 C CA . PRO A 1 90 ? -5.162 5.511 -9.636 1.00 69.38 90 PRO A CA 1
ATOM 685 C C . PRO A 1 90 ? -3.750 5.029 -10.002 1.00 69.38 90 PRO A C 1
ATOM 687 O O . PRO A 1 90 ? -2.845 5.068 -9.156 1.00 69.38 90 PRO A O 1
ATOM 690 N N . SER A 1 91 ? -3.573 4.554 -11.234 1.00 66.25 91 SER A N 1
ATOM 691 C CA . SER A 1 91 ? -2.266 4.141 -11.738 1.00 66.25 91 SER A CA 1
ATOM 692 C C . SER A 1 91 ? -1.342 5.352 -11.847 1.00 66.25 91 SER A C 1
ATOM 694 O O . SER A 1 91 ? -1.691 6.357 -12.467 1.00 66.25 91 SER A O 1
ATOM 696 N N . ALA A 1 92 ? -0.151 5.263 -11.254 1.00 63.25 92 ALA A N 1
ATOM 697 C CA . ALA A 1 92 ? 0.915 6.207 -11.549 1.00 63.25 92 ALA A CA 1
ATOM 698 C C . ALA A 1 92 ? 1.624 5.743 -12.821 1.00 63.25 92 ALA A C 1
ATOM 700 O O . ALA A 1 92 ? 2.170 4.633 -12.883 1.00 63.25 92 ALA A O 1
ATOM 701 N N . HIS A 1 93 ? 1.580 6.604 -13.831 1.00 58.66 93 HIS A N 1
ATOM 702 C CA . HIS A 1 93 ? 2.395 6.503 -15.030 1.00 58.66 93 HIS A CA 1
ATOM 703 C C . HIS A 1 93 ? 3.609 7.416 -14.844 1.00 58.66 93 HIS A C 1
ATOM 705 O O . HIS A 1 93 ? 3.481 8.516 -14.304 1.00 58.66 93 HIS A O 1
ATOM 711 N N . CYS A 1 94 ? 4.782 6.905 -15.198 1.00 54.38 94 CYS A N 1
ATOM 712 C CA . CYS A 1 94 ? 6.050 7.623 -15.146 1.00 54.38 94 CYS A CA 1
ATOM 713 C C . CYS A 1 94 ? 6.222 8.615 -16.298 1.00 54.38 94 CYS A C 1
ATOM 715 O O . CYS A 1 94 ? 5.604 8.387 -17.365 1.00 54.38 94 CYS A O 1
#

pLDDT: mean 75.86, std 12.69, range [32.12, 90.94]

Foldseek 3Di:
DPFPQDKDWDPFDWDDDPFKTKTKTKIAGADDAKFWKWKWKDWAPDIDIDDIDIDGHGDMDMDIDIDGDDSVFTFMWMWMDTPVGIDIHPTDGD

Sequence (94 aa):
MHLSVQWRPRPLEVVRNRTSTNITTNYSKTGGSTVSVRVGYGLGSSTVYSSYFSIASGQTKGKTWNKTGDYYCSSSTGLLNYSGGTFQTPSAHC